Protein AF-A0A835P3V4-F1 (afdb_monomer_lite)

pLDDT: mean 73.09, std 21.17, range [34.34, 95.94]

Sequence (119 aa):
MHDPDLKDIDPTVLKHCHAAAATCILEAGKQKADISAISTCLEDCKLDKERIEQFCTEYQKNKDALEILLGSIGRSPLHITDVSWRLEYQIKFIHACCAISMDELAVPKSKMLNVRSAQ

Organism: NCBI:txid245042

Foldseek 3Di:
DDDPVCPPPDVVVVVVVVVVLVVLLLVCLVVVPDLVRSLVVVVVVVDDPVVSVVSSVVSVVCNVVSNVVVVVVPPDDPPPPDPPPPPPDDPDDPDDDDDDDDDDDDDDDDDDDDDDDDD

InterPro domains:
  IPR037355 COMM domain-containing protein 3 [PTHR31159] (2-92)

Secondary structure (DSSP, 8-state):
---GGGTTS-HHHHHHHHHHHHHHHHHHHHHT--HHHHHHHHHHTT--HHHHHHHHHHHHHHHHHHHHHHHHHTSS--------------------S---------PPPPPPP--PPP-

Radius of gyration: 29.18 Å; chains: 1; bounding box: 45×36×83 Å

Structure (mmCIF, N/CA/C/O backbone):
data_AF-A0A835P3V4-F1
#
_entry.id   AF-A0A835P3V4-F1
#
loop_
_atom_site.group_PDB
_atom_site.id
_atom_site.type_symbol
_atom_site.label_atom_id
_atom_site.label_alt_id
_atom_site.label_comp_id
_atom_site.label_asym_id
_atom_site.label_entity_id
_atom_site.label_seq_id
_atom_site.pdbx_PDB_ins_code
_atom_site.Cartn_x
_atom_site.Cartn_y
_atom_site.Cartn_z
_atom_site.occupancy
_atom_site.B_iso_or_equiv
_atom_site.auth_seq_id
_atom_site.auth_comp_id
_atom_site.auth_asym_id
_atom_site.auth_atom_id
_atom_site.pdbx_PDB_model_num
ATOM 1 N N . MET A 1 1 ? 12.106 -16.556 12.321 1.00 38.81 1 MET A N 1
ATOM 2 C CA . MET A 1 1 ? 10.933 -16.206 13.144 1.00 38.81 1 MET A CA 1
ATOM 3 C C . MET A 1 1 ? 9.777 -17.065 12.672 1.00 38.81 1 MET A C 1
ATOM 5 O O . MET A 1 1 ? 9.364 -16.905 11.535 1.00 38.81 1 MET A O 1
ATOM 9 N N . HIS A 1 2 ? 9.367 -18.051 13.466 1.00 44.78 2 HIS A N 1
ATOM 10 C CA . HIS A 1 2 ? 8.161 -18.843 13.222 1.00 44.78 2 HIS A CA 1
ATOM 11 C C . HIS A 1 2 ? 7.177 -18.408 14.300 1.00 44.78 2 HIS A C 1
ATOM 13 O O . HIS A 1 2 ? 7.379 -18.743 15.466 1.00 44.78 2 HIS A O 1
ATOM 19 N N . ASP A 1 3 ? 6.195 -17.600 13.920 1.00 59.03 3 ASP A N 1
ATOM 20 C CA . ASP A 1 3 ? 5.106 -17.230 14.813 1.00 59.03 3 ASP A CA 1
ATOM 21 C C . ASP A 1 3 ? 4.246 -18.484 15.055 1.00 59.03 3 ASP A C 1
ATOM 23 O O . ASP A 1 3 ? 3.789 -19.101 14.085 1.00 59.03 3 ASP A O 1
ATOM 27 N N . PRO A 1 4 ? 4.098 -18.953 16.307 1.00 58.34 4 PRO A N 1
ATOM 28 C CA . PRO A 1 4 ? 3.437 -20.221 16.605 1.00 58.34 4 PRO A CA 1
ATOM 29 C C . PRO A 1 4 ? 1.932 -20.209 16.294 1.00 58.34 4 PRO A C 1
ATOM 31 O O . PRO A 1 4 ? 1.380 -21.285 16.076 1.00 58.34 4 PRO A O 1
ATOM 34 N N . ASP A 1 5 ? 1.313 -19.029 16.190 1.00 61.19 5 ASP A N 1
ATOM 35 C CA . ASP A 1 5 ? -0.111 -18.838 15.870 1.00 61.19 5 ASP A CA 1
ATOM 36 C C . ASP A 1 5 ? -0.448 -18.981 14.376 1.00 61.19 5 ASP A C 1
ATOM 38 O O . ASP A 1 5 ? -1.614 -19.039 13.993 1.00 61.19 5 ASP A O 1
ATOM 42 N N . LEU A 1 6 ? 0.558 -19.079 13.502 1.00 59.00 6 LEU A N 1
ATOM 43 C CA . LEU A 1 6 ? 0.350 -19.181 12.053 1.00 59.00 6 LEU A CA 1
ATOM 44 C C . LEU A 1 6 ? 0.237 -20.626 11.534 1.00 59.00 6 LEU A C 1
ATOM 46 O O . LEU A 1 6 ? 0.094 -20.830 10.330 1.00 59.00 6 LEU A O 1
ATOM 50 N N . LYS A 1 7 ? 0.343 -21.634 12.412 1.00 61.78 7 LYS A N 1
ATOM 51 C CA . LYS A 1 7 ? 0.477 -23.052 12.022 1.00 61.78 7 LYS A CA 1
ATOM 52 C C . LYS A 1 7 ? -0.780 -23.671 11.405 1.00 61.78 7 LYS A C 1
ATOM 54 O O . LYS A 1 7 ? -0.646 -24.622 10.642 1.00 61.78 7 LYS A O 1
ATOM 59 N N . ASP A 1 8 ? -1.956 -23.125 11.701 1.00 70.62 8 ASP A N 1
ATOM 60 C CA . ASP A 1 8 ? -3.247 -23.635 11.216 1.00 70.62 8 ASP A CA 1
ATOM 61 C C . ASP A 1 8 ? -3.816 -22.841 10.027 1.00 70.62 8 ASP A C 1
ATOM 63 O O . ASP A 1 8 ? -4.889 -23.159 9.513 1.00 70.62 8 ASP A O 1
ATOM 67 N N . ILE A 1 9 ? -3.113 -21.802 9.565 1.00 79.31 9 ILE A N 1
ATOM 68 C CA . ILE A 1 9 ? -3.567 -20.974 8.445 1.00 79.31 9 ILE A CA 1
ATOM 69 C C . ILE A 1 9 ? -3.022 -21.551 7.140 1.00 79.31 9 ILE A C 1
ATOM 71 O O . ILE A 1 9 ? -1.824 -21.804 7.007 1.00 79.31 9 ILE A O 1
ATOM 75 N N . ASP A 1 10 ? -3.901 -21.716 6.150 1.00 84.88 10 ASP A N 1
ATOM 76 C CA . ASP A 1 10 ? -3.499 -22.185 4.829 1.00 84.88 10 ASP A CA 1
ATOM 77 C C . ASP A 1 10 ? -2.398 -21.273 4.230 1.00 84.88 10 ASP A C 1
ATOM 79 O O . ASP A 1 10 ? -2.566 -20.049 4.141 1.00 84.88 10 ASP A O 1
ATOM 83 N N . PRO A 1 11 ? -1.259 -21.838 3.791 1.00 86.25 11 PRO A N 1
ATOM 84 C CA . PRO A 1 11 ? -0.127 -21.053 3.303 1.00 86.25 11 PRO A CA 1
ATOM 85 C C . PRO A 1 11 ? -0.442 -20.274 2.019 1.00 86.25 11 PRO A C 1
ATOM 87 O O . PRO A 1 11 ? 0.232 -19.287 1.719 1.00 86.25 11 PRO A O 1
ATOM 90 N N . THR A 1 12 ? -1.447 -20.690 1.248 1.00 85.56 12 THR A N 1
ATOM 91 C CA . THR A 1 12 ? -1.914 -19.971 0.056 1.00 85.56 12 THR A CA 1
ATOM 92 C C . THR A 1 12 ? -2.681 -18.721 0.467 1.00 85.56 12 THR A C 1
ATOM 94 O O . THR A 1 12 ? -2.421 -17.644 -0.069 1.00 85.56 12 THR A O 1
ATOM 97 N N . VAL A 1 13 ? -3.558 -18.834 1.469 1.00 86.81 13 VAL A N 1
ATOM 98 C CA . VAL A 1 13 ? -4.279 -17.691 2.052 1.00 86.81 13 VAL A CA 1
ATOM 99 C C . VAL A 1 13 ? -3.297 -16.670 2.618 1.00 86.81 13 VAL A C 1
ATOM 101 O O . VAL A 1 13 ? -3.407 -15.487 2.307 1.00 86.81 13 VAL A O 1
ATOM 104 N N . LEU A 1 14 ? -2.275 -17.116 3.352 1.00 88.44 14 LEU A N 1
ATOM 105 C CA . LEU A 1 14 ? -1.244 -16.221 3.881 1.00 88.44 14 LEU A CA 1
ATOM 106 C C . LEU A 1 14 ? -0.521 -15.444 2.768 1.00 88.44 14 LEU A C 1
ATOM 108 O O . LEU A 1 14 ? -0.353 -14.227 2.866 1.00 88.44 14 LEU A O 1
ATOM 112 N N . LYS A 1 15 ? -0.123 -16.130 1.688 1.00 90.38 15 LYS A N 1
ATOM 113 C CA . LYS A 1 15 ? 0.518 -15.494 0.525 1.00 90.38 15 LYS A CA 1
ATOM 114 C C . LYS A 1 15 ? -0.405 -14.486 -0.152 1.00 90.38 15 LYS A C 1
ATOM 116 O O . LYS A 1 15 ? 0.050 -13.401 -0.505 1.00 90.38 15 LYS A O 1
ATOM 121 N N . HIS A 1 16 ? -1.686 -14.818 -0.312 1.00 89.69 16 HIS A N 1
ATOM 122 C CA . HIS A 1 16 ? -2.668 -13.905 -0.891 1.00 89.69 16 HIS A CA 1
ATOM 123 C C . HIS A 1 16 ? -2.900 -12.678 -0.016 1.00 89.69 16 HIS A C 1
ATOM 125 O O . HIS A 1 16 ? -2.902 -11.568 -0.539 1.00 89.69 16 HIS A O 1
ATOM 131 N N . CYS A 1 17 ? -3.027 -12.848 1.301 1.00 87.69 17 CYS A N 1
ATOM 132 C CA . CYS A 1 17 ? -3.151 -11.732 2.233 1.00 87.69 17 CYS A CA 1
ATOM 133 C C . CYS A 1 17 ? -1.915 -10.832 2.195 1.00 87.69 17 CYS A C 1
ATOM 135 O O . CYS A 1 17 ? -2.051 -9.613 2.143 1.00 87.69 17 CYS A O 1
ATOM 137 N N . HIS A 1 18 ? -0.717 -11.420 2.166 1.00 90.75 18 HIS A N 1
ATOM 138 C CA . HIS A 1 18 ? 0.521 -10.657 2.055 1.00 90.75 18 HIS A CA 1
ATOM 139 C C . HIS A 1 18 ? 0.587 -9.867 0.743 1.00 90.75 18 HIS A C 1
ATOM 141 O O . HIS A 1 18 ? 0.870 -8.672 0.763 1.00 90.75 18 HIS A O 1
ATOM 147 N N . ALA A 1 19 ? 0.278 -10.510 -0.387 1.00 93.25 19 ALA A N 1
ATOM 148 C CA . ALA A 1 19 ? 0.242 -9.849 -1.687 1.00 93.25 19 ALA A CA 1
ATOM 149 C C . ALA A 1 19 ? -0.793 -8.716 -1.712 1.00 93.25 19 ALA A C 1
ATOM 151 O O . ALA A 1 19 ? -0.466 -7.607 -2.118 1.00 93.25 19 ALA A O 1
ATOM 152 N N . ALA A 1 20 ? -2.006 -8.962 -1.213 1.00 91.94 20 ALA A N 1
ATOM 153 C CA . ALA A 1 20 ? -3.063 -7.958 -1.136 1.00 91.94 20 ALA A CA 1
ATOM 154 C C . ALA A 1 20 ? -2.655 -6.761 -0.266 1.00 91.94 20 ALA A C 1
ATOM 156 O O . ALA A 1 20 ? -2.832 -5.619 -0.683 1.00 91.94 20 ALA A O 1
ATOM 157 N N . ALA A 1 21 ? -2.052 -7.005 0.902 1.00 92.25 21 ALA A N 1
ATOM 158 C CA . ALA A 1 21 ? -1.554 -5.948 1.777 1.00 92.25 21 ALA A CA 1
ATOM 159 C C . ALA A 1 21 ? -0.433 -5.140 1.106 1.00 92.25 21 ALA A C 1
ATOM 161 O O . ALA A 1 21 ? -0.487 -3.913 1.090 1.00 92.25 21 ALA A O 1
ATOM 162 N N . ALA A 1 22 ? 0.546 -5.809 0.489 1.00 93.38 22 ALA A N 1
ATOM 163 C CA . ALA A 1 22 ? 1.630 -5.146 -0.231 1.00 93.38 22 ALA A CA 1
ATOM 164 C C . ALA A 1 22 ? 1.106 -4.297 -1.402 1.00 93.38 22 ALA A C 1
ATOM 166 O O . ALA A 1 22 ? 1.526 -3.153 -1.573 1.00 93.38 22 ALA A O 1
ATOM 167 N N . THR A 1 23 ? 0.153 -4.821 -2.179 1.00 92.31 23 THR A N 1
ATOM 168 C CA . THR A 1 23 ? -0.506 -4.080 -3.261 1.00 92.31 23 THR A CA 1
ATOM 169 C C . THR A 1 23 ? -1.300 -2.893 -2.726 1.00 92.31 23 THR A C 1
ATOM 171 O O . THR A 1 23 ? -1.206 -1.811 -3.295 1.00 92.31 23 THR A O 1
ATOM 174 N N . CYS A 1 24 ? -2.032 -3.053 -1.622 1.00 92.25 24 CYS A N 1
ATOM 175 C CA . CYS A 1 24 ? -2.768 -1.964 -0.981 1.00 92.25 24 CYS A CA 1
ATOM 176 C C . CYS A 1 24 ? -1.828 -0.819 -0.571 1.00 92.25 24 CYS A C 1
ATOM 178 O O . CYS A 1 24 ? -2.073 0.331 -0.929 1.00 92.25 24 CYS A O 1
ATOM 180 N N . ILE A 1 25 ? -0.708 -1.138 0.089 1.00 93.25 25 ILE A N 1
ATOM 181 C CA . ILE A 1 25 ? 0.318 -0.160 0.487 1.00 93.25 25 ILE A CA 1
ATOM 182 C C . ILE A 1 25 ? 0.900 0.552 -0.740 1.00 93.25 25 ILE A C 1
ATOM 184 O O . ILE A 1 25 ? 1.037 1.776 -0.748 1.00 93.25 25 ILE A O 1
ATOM 188 N N . LEU A 1 26 ? 1.230 -0.209 -1.787 1.00 92.06 26 LEU A N 1
ATOM 189 C CA . LEU A 1 26 ? 1.802 0.325 -3.020 1.00 92.06 26 LEU A CA 1
ATOM 190 C C . LEU A 1 26 ? 0.840 1.289 -3.726 1.00 92.06 26 LEU A C 1
ATOM 192 O O . LEU A 1 26 ? 1.240 2.380 -4.132 1.00 92.06 26 LEU A O 1
ATOM 196 N N . GLU A 1 27 ? -0.425 0.898 -3.868 1.00 91.88 27 GLU A N 1
ATOM 197 C CA . GLU A 1 27 ? -1.457 1.713 -4.506 1.00 91.88 27 GLU A CA 1
ATOM 198 C C . GLU A 1 27 ? -1.774 2.968 -3.691 1.00 91.88 27 GLU A C 1
ATOM 200 O O . GLU A 1 27 ? -1.871 4.055 -4.265 1.00 91.88 27 GLU A O 1
ATOM 205 N N . ALA A 1 28 ? -1.846 2.848 -2.362 1.00 92.81 28 ALA A N 1
ATOM 206 C CA . ALA A 1 28 ? -2.019 3.982 -1.461 1.00 92.81 28 ALA A CA 1
ATOM 207 C C . ALA A 1 28 ? -0.873 4.996 -1.607 1.00 92.81 28 ALA A C 1
ATOM 209 O O . ALA A 1 28 ? -1.125 6.193 -1.768 1.00 92.81 28 ALA A O 1
ATOM 210 N N . GLY A 1 29 ? 0.377 4.520 -1.642 1.00 90.62 29 GLY A N 1
ATOM 211 C CA . GLY A 1 29 ? 1.552 5.367 -1.854 1.00 90.62 29 GLY A CA 1
ATOM 212 C C . GLY A 1 29 ? 1.552 6.030 -3.233 1.00 90.62 29 GLY A C 1
ATOM 213 O O . GLY A 1 29 ? 1.790 7.232 -3.350 1.00 90.62 29 GLY A O 1
ATOM 214 N N . LYS A 1 30 ? 1.208 5.277 -4.286 1.00 89.56 30 LYS A N 1
ATOM 215 C CA . LYS A 1 30 ? 1.123 5.782 -5.666 1.00 89.56 30 LYS A CA 1
ATOM 216 C C . LYS A 1 30 ? 0.078 6.890 -5.821 1.00 89.56 30 LYS A C 1
ATOM 218 O O . LYS A 1 30 ? 0.336 7.876 -6.507 1.00 89.56 30 LYS A O 1
ATOM 223 N N . GLN A 1 31 ? -1.090 6.733 -5.200 1.00 89.31 31 GLN A N 1
ATOM 224 C CA . GLN A 1 31 ? -2.187 7.706 -5.267 1.00 89.31 31 GLN A CA 1
ATOM 225 C C . GLN A 1 31 ? -2.055 8.836 -4.238 1.00 89.31 31 GLN A C 1
ATOM 227 O O . GLN A 1 31 ? -2.882 9.744 -4.229 1.00 89.31 31 GLN A O 1
ATOM 232 N N . LYS A 1 32 ? -1.021 8.799 -3.382 1.00 89.38 32 LYS A N 1
ATOM 233 C CA . LYS A 1 32 ? -0.871 9.693 -2.223 1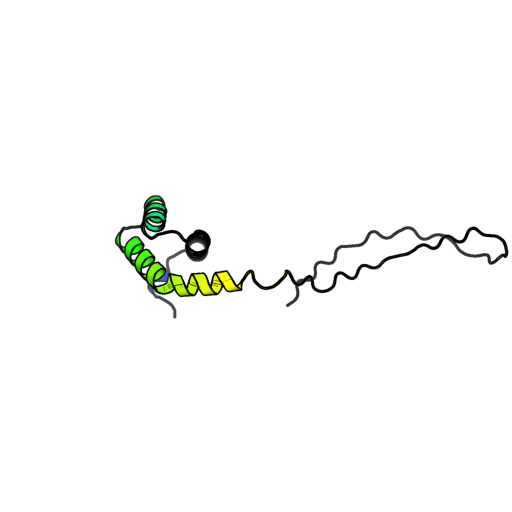.00 89.38 32 LYS A CA 1
ATOM 234 C C . LYS A 1 32 ? -2.124 9.710 -1.346 1.00 89.38 32 LYS A C 1
ATOM 236 O O . LYS A 1 32 ? -2.514 10.763 -0.842 1.00 89.38 32 LYS A O 1
ATOM 241 N N . ALA A 1 33 ? -2.739 8.540 -1.180 1.00 91.06 33 ALA A N 1
ATOM 242 C CA . ALA A 1 33 ? -3.971 8.382 -0.430 1.00 91.06 33 ALA A CA 1
ATOM 243 C C . ALA A 1 33 ? -3.795 8.897 1.005 1.00 91.06 33 ALA A C 1
ATOM 245 O O . ALA A 1 33 ? -2.765 8.680 1.658 1.00 91.06 33 ALA A O 1
ATOM 246 N N . ASP A 1 34 ? -4.801 9.620 1.477 1.00 93.44 34 ASP A N 1
ATOM 247 C CA . ASP A 1 34 ? -4.914 10.038 2.862 1.00 93.44 34 ASP A CA 1
ATOM 248 C C . ASP A 1 34 ? -5.447 8.894 3.738 1.00 93.44 34 ASP A C 1
ATOM 250 O O . ASP A 1 34 ? -5.960 7.879 3.260 1.00 93.44 34 ASP A O 1
ATOM 254 N N . ILE A 1 35 ? -5.315 9.063 5.053 1.00 93.50 35 ILE A N 1
ATOM 255 C CA . ILE A 1 35 ? -5.712 8.044 6.028 1.00 93.50 35 ILE A CA 1
ATOM 256 C C . ILE A 1 35 ? -7.211 7.744 5.964 1.00 93.50 35 ILE A C 1
ATOM 258 O O . ILE A 1 35 ? -7.588 6.596 6.179 1.00 93.50 35 ILE A O 1
ATOM 262 N N . SER A 1 36 ? -8.059 8.720 5.621 1.00 93.81 36 SER A N 1
ATOM 263 C CA . SER A 1 36 ? -9.501 8.482 5.526 1.00 93.81 36 SER A CA 1
ATOM 264 C C . SER A 1 36 ? -9.840 7.586 4.335 1.00 93.81 36 SER A C 1
ATOM 266 O O . SER A 1 36 ? -10.559 6.605 4.506 1.00 93.81 36 SER A O 1
ATOM 268 N N . ALA A 1 37 ? -9.226 7.828 3.172 1.00 93.81 37 ALA A N 1
ATOM 269 C CA . ALA A 1 37 ? -9.394 6.988 1.989 1.00 93.81 37 ALA A CA 1
ATOM 270 C C . ALA A 1 37 ? -8.912 5.544 2.219 1.00 93.81 37 ALA A C 1
ATOM 272 O O . ALA A 1 37 ? -9.579 4.589 1.815 1.00 93.81 37 ALA A O 1
ATOM 273 N N . ILE A 1 38 ? -7.773 5.373 2.902 1.00 94.12 38 ILE A N 1
ATOM 274 C CA . ILE A 1 38 ? -7.251 4.046 3.265 1.00 94.12 38 ILE A CA 1
ATOM 275 C C . ILE A 1 38 ? -8.186 3.360 4.265 1.00 94.12 38 ILE A C 1
ATOM 277 O O . ILE A 1 38 ? -8.528 2.197 4.072 1.00 94.12 38 ILE A O 1
ATOM 281 N N . SER A 1 39 ? -8.636 4.079 5.297 1.00 94.25 39 SER A N 1
ATOM 282 C CA . SER A 1 39 ? -9.557 3.551 6.306 1.00 94.25 39 SER A CA 1
ATOM 283 C C . SER A 1 39 ? -10.848 3.050 5.665 1.00 94.25 39 SER A C 1
ATOM 285 O 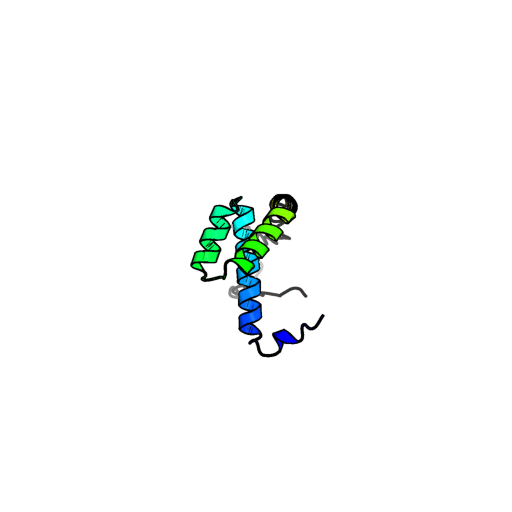O . SER A 1 39 ? -11.218 1.905 5.889 1.00 94.25 39 SER A O 1
ATOM 287 N N . THR A 1 40 ? -11.484 3.845 4.798 1.00 94.56 40 THR A N 1
ATOM 288 C CA . THR A 1 40 ? -12.707 3.440 4.085 1.00 94.56 40 THR A CA 1
ATOM 289 C C . THR A 1 40 ? -12.487 2.188 3.231 1.00 94.56 40 THR A C 1
ATOM 291 O O . THR A 1 40 ? -13.281 1.256 3.292 1.00 94.56 40 THR A O 1
ATOM 29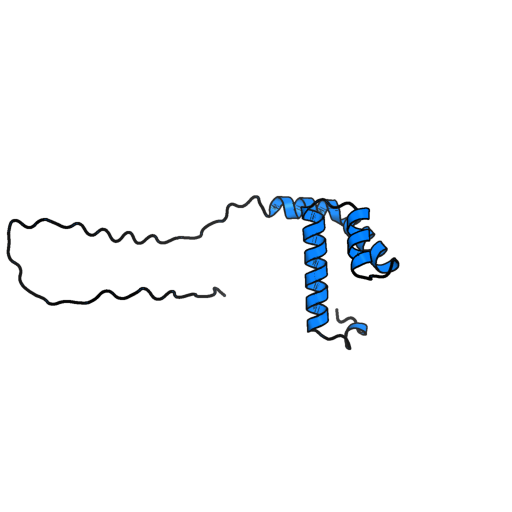4 N N . CYS A 1 41 ? -11.371 2.108 2.500 1.00 92.25 41 CYS A N 1
ATOM 295 C CA . CYS A 1 41 ? -11.036 0.930 1.695 1.00 92.25 41 CYS A CA 1
ATOM 296 C C . CYS A 1 41 ? -10.880 -0.344 2.550 1.00 92.25 41 CYS A C 1
ATOM 298 O O . CYS A 1 41 ? -11.323 -1.428 2.166 1.00 92.25 41 CYS A O 1
ATOM 300 N N . LEU A 1 42 ? -10.267 -0.229 3.731 1.00 93.38 42 LEU A N 1
ATOM 301 C CA . LEU A 1 42 ? -10.086 -1.360 4.642 1.00 93.38 42 LEU A CA 1
ATOM 302 C C . LEU A 1 42 ? -11.385 -1.732 5.383 1.00 93.38 42 LEU A C 1
ATOM 304 O O . LEU A 1 42 ? -11.617 -2.916 5.642 1.00 93.38 42 LEU A O 1
ATOM 308 N N . GLU A 1 43 ? -12.252 -0.758 5.670 1.00 94.25 43 GLU A N 1
ATOM 309 C CA . GLU A 1 43 ? -13.607 -0.987 6.191 1.00 94.25 43 GLU A CA 1
ATOM 310 C C . GLU A 1 43 ? -14.462 -1.775 5.188 1.00 94.25 43 GLU A C 1
ATOM 312 O O . GLU A 1 43 ? -15.110 -2.753 5.570 1.00 94.25 43 GLU A O 1
ATOM 317 N N . ASP A 1 44 ? -14.389 -1.434 3.896 1.00 93.19 44 ASP A N 1
ATOM 318 C CA . ASP A 1 44 ? -15.051 -2.179 2.815 1.00 93.19 44 ASP A CA 1
ATOM 319 C C . ASP A 1 44 ? -14.545 -3.632 2.724 1.00 93.19 44 ASP A C 1
ATOM 321 O O . ASP A 1 44 ? -15.293 -4.553 2.379 1.00 93.19 44 ASP A O 1
ATOM 325 N N . CYS A 1 45 ? -13.287 -3.865 3.113 1.00 88.31 45 CYS A N 1
ATOM 326 C CA . CYS A 1 45 ? -12.687 -5.197 3.224 1.00 88.31 45 CYS A CA 1
ATOM 327 C C . CYS A 1 45 ? -13.104 -5.964 4.497 1.00 88.31 45 CYS A C 1
ATOM 329 O O . CYS A 1 45 ? -12.639 -7.086 4.708 1.00 88.31 45 CYS A O 1
ATOM 331 N N . LYS A 1 46 ? -13.992 -5.400 5.329 1.00 91.88 46 LYS A N 1
ATOM 332 C CA . LYS A 1 46 ? -14.486 -5.971 6.597 1.00 91.88 46 LYS A CA 1
ATOM 333 C C . LYS A 1 46 ? -13.392 -6.237 7.636 1.00 91.88 46 LYS A C 1
ATOM 335 O O . LYS A 1 46 ? -13.509 -7.170 8.433 1.00 91.88 46 LYS A O 1
ATOM 340 N N . LEU A 1 47 ? -12.332 -5.433 7.625 1.00 90.25 47 LEU A N 1
ATOM 341 C CA . LEU A 1 47 ? -11.334 -5.440 8.692 1.00 90.25 47 LEU A CA 1
ATOM 342 C C . LEU A 1 47 ? -11.912 -4.782 9.949 1.00 90.25 47 LEU A C 1
ATOM 344 O O . LEU A 1 47 ? -12.745 -3.878 9.876 1.00 90.25 47 LEU A O 1
ATOM 348 N N . ASP A 1 48 ? -11.486 -5.251 11.116 1.00 93.94 48 ASP A N 1
ATOM 349 C CA . ASP A 1 48 ? -11.848 -4.615 12.375 1.00 93.94 48 ASP A CA 1
ATOM 350 C C . ASP A 1 48 ? -11.120 -3.275 12.551 1.00 93.94 48 ASP A C 1
ATOM 352 O O . ASP A 1 48 ? -10.049 -3.028 11.991 1.00 93.94 48 ASP A O 1
ATOM 356 N N . LYS A 1 49 ? -11.723 -2.396 13.355 1.00 92.12 49 LYS A N 1
ATOM 357 C CA . LYS A 1 49 ? -11.212 -1.039 13.574 1.00 92.12 49 LYS A CA 1
ATOM 358 C C . LYS A 1 49 ? -9.812 -1.020 14.183 1.00 92.12 49 LYS A C 1
ATOM 360 O O . LYS A 1 49 ? -9.038 -0.135 13.842 1.00 92.12 49 LYS A O 1
ATOM 365 N N . GLU A 1 50 ? -9.485 -1.986 15.040 1.00 95.31 50 GLU A N 1
ATOM 366 C CA . GLU A 1 50 ? -8.170 -2.073 15.680 1.00 95.31 50 GLU A CA 1
ATOM 367 C C . GLU A 1 50 ? -7.075 -2.329 14.635 1.00 95.31 50 GLU A C 1
ATOM 369 O O . GLU A 1 50 ? -6.074 -1.614 14.587 1.00 95.31 50 GLU A O 1
ATOM 374 N N . ARG A 1 51 ? -7.284 -3.290 13.730 1.00 93.06 51 ARG A N 1
ATOM 375 C CA . ARG A 1 51 ? -6.348 -3.589 12.638 1.00 93.06 51 ARG A CA 1
ATOM 376 C C . ARG A 1 51 ? -6.242 -2.452 11.635 1.00 93.06 51 ARG A C 1
ATOM 378 O O . ARG A 1 51 ? -5.150 -2.203 11.125 1.00 93.06 51 ARG A O 1
ATOM 385 N N . ILE A 1 52 ? -7.350 -1.772 11.346 1.00 94.62 52 ILE A N 1
ATOM 386 C CA . ILE A 1 52 ? -7.349 -0.596 10.469 1.00 94.62 52 ILE A CA 1
ATOM 387 C C . ILE A 1 52 ? -6.507 0.517 11.094 1.00 94.62 52 ILE A C 1
ATOM 389 O O . ILE A 1 52 ? -5.631 1.063 10.431 1.00 94.62 52 ILE A O 1
ATOM 393 N N . GLU A 1 53 ? -6.702 0.806 12.380 1.00 95.62 53 GLU A N 1
ATOM 394 C CA . GLU A 1 53 ? -5.938 1.826 13.099 1.00 95.62 53 GLU A CA 1
ATOM 395 C C . GLU A 1 53 ? -4.441 1.491 13.157 1.00 95.62 53 GLU A C 1
ATOM 397 O O . GLU A 1 53 ? -3.602 2.354 12.879 1.00 95.62 53 GLU A O 1
ATOM 402 N N . GLN A 1 54 ? -4.090 0.230 13.432 1.00 95.25 54 GLN A N 1
ATOM 403 C CA . GLN A 1 54 ? -2.705 -0.245 13.377 1.00 95.25 54 GLN A CA 1
ATOM 404 C C . GLN A 1 54 ? -2.099 -0.058 11.980 1.00 95.25 54 GLN A C 1
ATOM 406 O O . GLN A 1 54 ? -0.998 0.481 11.848 1.00 95.25 54 GLN A O 1
ATOM 411 N N . PHE A 1 55 ? -2.827 -0.451 10.930 1.00 94.75 55 PHE A N 1
ATOM 412 C CA . PHE A 1 55 ? -2.371 -0.303 9.550 1.00 94.75 55 PHE A CA 1
ATOM 413 C C . PHE A 1 55 ? -2.161 1.168 9.180 1.00 94.75 55 PHE A C 1
ATOM 415 O O . PHE A 1 55 ? -1.110 1.532 8.655 1.00 94.75 55 PHE A O 1
ATOM 422 N N . CYS A 1 56 ? -3.136 2.028 9.479 1.00 94.56 56 CYS A N 1
ATOM 423 C CA . CYS A 1 56 ? -3.072 3.458 9.198 1.00 94.56 56 CYS A CA 1
ATOM 424 C C . CYS A 1 56 ? -1.922 4.135 9.951 1.00 94.56 56 CYS A C 1
ATOM 426 O O . CYS A 1 56 ? -1.220 4.965 9.373 1.00 94.56 56 CYS A O 1
ATOM 428 N N . THR A 1 57 ? -1.691 3.753 11.208 1.00 95.75 57 THR A N 1
ATOM 429 C CA . THR A 1 57 ? -0.595 4.285 12.027 1.00 95.75 57 THR A CA 1
ATOM 430 C C . THR A 1 57 ? 0.763 3.921 11.433 1.00 95.75 57 THR A C 1
ATOM 432 O O . THR A 1 57 ? 1.612 4.797 11.243 1.00 95.75 57 THR A O 1
ATOM 435 N N . GLU A 1 58 ? 0.973 2.650 11.081 1.00 95.25 58 GLU A N 1
ATOM 436 C CA . GLU A 1 58 ? 2.248 2.213 10.509 1.00 95.25 58 GLU A CA 1
ATOM 437 C C . GLU A 1 58 ? 2.445 2.776 9.094 1.00 95.25 58 GLU A C 1
ATOM 439 O O . GLU A 1 58 ? 3.539 3.229 8.757 1.00 95.25 58 GLU A O 1
ATOM 444 N N . TYR A 1 59 ? 1.389 2.843 8.279 1.00 94.25 59 TYR A N 1
ATOM 445 C CA . TYR A 1 59 ? 1.449 3.482 6.965 1.00 94.25 59 TYR A CA 1
ATOM 446 C C . TYR A 1 59 ? 1.844 4.958 7.081 1.00 94.25 59 TYR A C 1
ATOM 448 O O . TYR A 1 59 ? 2.774 5.393 6.406 1.00 94.25 59 TYR A O 1
ATOM 456 N N . GLN A 1 60 ? 1.200 5.722 7.972 1.00 94.19 60 GLN A N 1
ATOM 457 C CA . GLN A 1 60 ? 1.484 7.147 8.151 1.00 94.19 60 GLN A CA 1
ATOM 458 C C . GLN A 1 60 ? 2.929 7.392 8.590 1.00 94.19 60 GLN A C 1
ATOM 460 O O . GLN A 1 60 ? 3.585 8.298 8.083 1.00 94.19 60 GLN A O 1
ATOM 465 N N . LYS A 1 61 ? 3.436 6.564 9.506 1.00 95.94 61 LYS A N 1
ATOM 466 C CA . LYS A 1 61 ? 4.817 6.624 9.991 1.00 95.94 61 LYS A CA 1
ATOM 467 C C . LYS A 1 61 ? 5.845 6.345 8.889 1.00 95.94 61 LYS A C 1
ATOM 469 O O . LYS A 1 61 ? 6.922 6.933 8.905 1.00 95.94 61 LYS A O 1
ATOM 474 N N . ASN A 1 62 ? 5.523 5.465 7.940 1.00 94.25 62 ASN A N 1
ATOM 475 C CA . ASN A 1 62 ? 6.420 5.075 6.847 1.00 94.25 62 ASN A CA 1
ATOM 476 C C . ASN A 1 62 ? 6.135 5.808 5.523 1.00 94.25 62 ASN A C 1
ATOM 478 O O . ASN A 1 62 ? 6.821 5.559 4.530 1.00 94.25 62 ASN A O 1
ATOM 482 N N . LYS A 1 63 ? 5.151 6.715 5.491 1.00 92.69 63 LYS A N 1
ATOM 483 C CA . LYS A 1 63 ? 4.670 7.371 4.269 1.00 92.69 63 LYS A CA 1
ATOM 484 C C . LYS A 1 63 ? 5.789 8.067 3.496 1.00 92.69 63 LYS A C 1
ATOM 486 O O . LYS A 1 63 ? 5.957 7.807 2.308 1.00 92.69 63 LYS A O 1
ATOM 491 N N . ASP A 1 64 ? 6.591 8.884 4.172 1.00 92.19 64 ASP A N 1
ATOM 492 C CA . ASP A 1 64 ? 7.676 9.631 3.526 1.00 92.19 64 ASP A CA 1
ATOM 493 C C . ASP A 1 64 ? 8.727 8.691 2.915 1.00 92.19 64 ASP A C 1
ATOM 495 O O . ASP A 1 64 ? 9.199 8.901 1.797 1.00 92.19 64 ASP A O 1
ATOM 499 N N . ALA A 1 65 ? 9.057 7.602 3.617 1.00 92.06 65 ALA A N 1
ATOM 500 C CA . ALA A 1 65 ? 9.994 6.596 3.128 1.00 92.06 65 ALA A CA 1
ATOM 501 C C . ALA A 1 65 ? 9.453 5.869 1.885 1.00 92.06 65 ALA A C 1
ATOM 503 O O . ALA A 1 65 ? 10.199 5.646 0.928 1.00 92.06 65 ALA A O 1
ATOM 504 N N . LEU A 1 66 ? 8.155 5.541 1.874 1.00 90.94 66 LEU A N 1
ATOM 505 C CA . LEU A 1 66 ? 7.486 4.947 0.716 1.00 90.94 66 LEU A CA 1
ATOM 506 C C . LEU A 1 66 ? 7.499 5.898 -0.484 1.00 90.94 66 LEU A C 1
ATOM 508 O O . LEU A 1 66 ? 7.846 5.476 -1.584 1.00 90.94 66 LEU A O 1
ATOM 512 N N . GLU A 1 67 ? 7.188 7.179 -0.291 1.00 90.19 67 GLU A N 1
ATOM 513 C CA . GLU A 1 67 ? 7.205 8.169 -1.374 1.00 90.19 67 GLU A CA 1
ATOM 514 C C . GLU A 1 67 ? 8.609 8.347 -1.975 1.00 90.19 67 GLU A C 1
ATOM 516 O O . GLU A 1 67 ? 8.756 8.386 -3.200 1.00 90.19 67 GLU A O 1
ATOM 521 N N . ILE A 1 68 ? 9.652 8.387 -1.138 1.00 89.88 68 ILE A N 1
ATOM 522 C CA . ILE A 1 68 ? 11.051 8.449 -1.590 1.00 89.88 68 ILE A CA 1
ATOM 523 C C . ILE A 1 68 ? 11.405 7.210 -2.418 1.00 89.88 68 ILE A C 1
ATOM 525 O O . ILE A 1 68 ? 11.963 7.334 -3.514 1.00 89.88 68 ILE A O 1
ATOM 529 N N . LEU A 1 69 ? 11.067 6.019 -1.913 1.00 89.69 69 LEU A N 1
ATOM 530 C CA . LEU A 1 69 ? 11.356 4.755 -2.583 1.00 89.69 69 LEU A CA 1
ATOM 531 C C . LEU A 1 69 ? 10.640 4.678 -3.937 1.00 89.69 69 LEU A C 1
ATOM 533 O O . LEU A 1 69 ? 11.287 4.452 -4.960 1.00 89.69 69 LEU A O 1
ATOM 537 N N . LEU A 1 70 ? 9.332 4.940 -3.975 1.00 87.38 70 LEU A N 1
ATOM 538 C CA . LEU A 1 70 ? 8.533 4.922 -5.205 1.00 87.38 70 LEU A CA 1
ATOM 539 C C . LEU A 1 70 ? 9.005 5.976 -6.209 1.00 87.38 70 LEU A C 1
ATOM 541 O O . LEU A 1 70 ? 9.104 5.698 -7.405 1.00 87.38 70 LEU A O 1
ATOM 545 N N . GLY A 1 71 ? 9.389 7.157 -5.725 1.00 85.75 71 GLY A N 1
ATOM 546 C CA . GLY A 1 71 ? 9.977 8.209 -6.544 1.00 85.75 71 GLY A CA 1
ATOM 547 C C . GLY A 1 71 ? 11.329 7.835 -7.162 1.00 85.75 71 GLY A C 1
ATOM 548 O O . GLY A 1 71 ? 11.762 8.513 -8.095 1.00 85.75 71 GLY A O 1
ATOM 549 N N . SER A 1 72 ? 12.011 6.794 -6.673 1.00 84.44 72 SER A N 1
ATOM 550 C CA . SER A 1 72 ? 13.276 6.297 -7.234 1.00 84.44 72 SER A CA 1
ATOM 551 C C . SER A 1 72 ? 13.088 5.225 -8.318 1.00 84.44 72 SER A C 1
ATOM 553 O O . SER A 1 72 ? 13.872 5.186 -9.266 1.00 84.44 72 SER A O 1
ATOM 555 N N . ILE A 1 73 ? 12.012 4.428 -8.247 1.00 81.12 73 ILE A N 1
ATOM 556 C CA . ILE A 1 73 ? 11.745 3.288 -9.149 1.00 81.12 73 ILE A CA 1
ATOM 557 C C . ILE A 1 73 ? 11.525 3.734 -10.608 1.00 81.12 73 ILE A C 1
ATOM 559 O O . ILE A 1 73 ? 11.853 3.003 -11.537 1.00 81.12 73 ILE A O 1
ATOM 563 N N . GLY A 1 74 ? 11.023 4.952 -10.832 1.00 65.69 74 GLY A N 1
ATOM 564 C CA . GLY A 1 74 ? 10.755 5.491 -12.174 1.00 65.69 74 GLY A CA 1
ATOM 565 C C . GLY A 1 74 ? 11.904 6.263 -12.836 1.00 65.69 74 GLY A C 1
ATOM 566 O O . GLY A 1 74 ? 11.714 6.782 -13.933 1.00 65.69 74 GLY A O 1
ATOM 567 N N . ARG A 1 75 ? 13.072 6.408 -12.190 1.00 65.25 75 ARG A N 1
ATOM 568 C CA . ARG A 1 75 ? 14.163 7.266 -12.711 1.00 65.25 75 ARG A CA 1
ATOM 569 C C . ARG A 1 75 ? 15.159 6.543 -13.612 1.00 65.25 75 ARG A C 1
ATOM 571 O O . ARG A 1 75 ? 15.964 7.195 -14.270 1.00 65.25 75 ARG A O 1
ATOM 578 N N . SER A 1 76 ? 15.115 5.218 -13.651 1.00 60.25 76 SER A N 1
ATOM 579 C CA . SER A 1 76 ? 15.872 4.417 -14.608 1.00 60.25 76 SER A CA 1
ATOM 580 C C . SER A 1 76 ? 15.061 4.253 -15.895 1.00 60.25 76 SER A C 1
ATOM 582 O O . SER A 1 76 ? 13.949 3.722 -15.831 1.00 60.25 76 SER A O 1
ATOM 584 N N . PRO A 1 77 ? 15.591 4.650 -17.068 1.00 61.16 77 PRO A N 1
ATOM 585 C CA . PRO A 1 77 ? 15.034 4.209 -18.340 1.00 61.16 77 PRO A CA 1
ATOM 586 C C . PRO A 1 77 ? 14.920 2.681 -18.339 1.00 61.16 77 PRO A C 1
ATOM 588 O O . PRO A 1 77 ? 15.792 2.012 -17.780 1.00 61.16 77 PRO A O 1
ATOM 591 N N . LEU A 1 78 ? 13.882 2.128 -18.980 1.00 59.81 78 LEU A N 1
ATOM 592 C CA . LEU A 1 78 ? 13.850 0.713 -19.361 1.00 59.81 78 LEU A CA 1
ATOM 593 C C . LEU A 1 78 ? 15.131 0.430 -20.151 1.00 59.81 78 LEU A C 1
ATOM 595 O O . LEU A 1 78 ? 15.229 0.760 -21.332 1.00 59.81 78 LEU A O 1
ATOM 599 N N . HIS A 1 79 ? 16.146 -0.102 -19.478 1.00 58.53 79 HIS A N 1
ATOM 600 C CA . HIS A 1 79 ? 17.414 -0.431 -20.097 1.00 58.53 79 HIS A CA 1
ATOM 601 C C . HIS A 1 79 ? 17.173 -1.692 -20.920 1.00 58.53 79 HIS A C 1
ATOM 603 O O . HIS A 1 79 ? 17.297 -2.807 -20.417 1.00 58.53 79 HIS A O 1
ATOM 609 N N . ILE A 1 80 ? 16.736 -1.511 -22.170 1.00 62.88 80 ILE A N 1
ATOM 610 C CA . ILE A 1 80 ? 16.629 -2.597 -23.138 1.00 62.88 80 ILE A CA 1
ATOM 611 C C . ILE A 1 80 ? 18.054 -3.111 -23.352 1.00 62.88 80 ILE A C 1
ATOM 613 O O . ILE A 1 80 ? 18.840 -2.524 -24.093 1.00 62.88 80 ILE A O 1
ATOM 617 N N . THR A 1 81 ? 18.410 -4.181 -22.648 1.00 58.31 81 THR A N 1
ATOM 618 C CA . THR A 1 81 ? 19.671 -4.886 -22.848 1.00 58.31 81 THR A CA 1
ATOM 619 C C . THR A 1 81 ? 19.607 -5.608 -24.187 1.00 58.31 81 THR A C 1
ATOM 621 O O . THR A 1 81 ? 18.883 -6.588 -24.329 1.00 58.31 81 THR A O 1
ATOM 624 N N . ASP A 1 82 ? 20.359 -5.070 -25.143 1.00 53.69 82 ASP A N 1
ATOM 625 C CA . ASP A 1 82 ? 20.806 -5.700 -26.384 1.00 53.69 82 ASP A CA 1
ATOM 626 C C . ASP A 1 82 ? 19.709 -6.354 -27.243 1.00 53.69 82 ASP A C 1
ATOM 628 O O . ASP A 1 82 ? 19.543 -7.572 -27.293 1.00 53.69 82 ASP A O 1
ATOM 632 N N . VAL A 1 83 ? 18.973 -5.532 -27.999 1.00 56.38 83 VAL A N 1
ATOM 633 C CA . VAL A 1 83 ? 18.284 -6.060 -29.183 1.00 56.38 83 VAL A CA 1
ATOM 634 C C . VAL A 1 83 ? 19.330 -6.222 -30.276 1.00 56.38 83 VAL A C 1
ATOM 636 O O . VAL A 1 83 ? 19.713 -5.255 -30.935 1.00 56.38 83 VAL A O 1
ATOM 639 N N . SER A 1 84 ? 19.777 -7.457 -30.497 1.00 57.19 84 SER A N 1
ATOM 640 C CA . SER A 1 84 ? 20.611 -7.799 -31.645 1.00 57.19 84 SER A CA 1
ATOM 641 C C . SER A 1 84 ? 19.754 -7.741 -32.918 1.00 57.19 84 SER A C 1
ATOM 643 O O . SER A 1 84 ? 19.239 -8.750 -33.409 1.00 57.19 84 SER A O 1
ATOM 645 N N . TRP A 1 85 ? 19.545 -6.542 -33.464 1.00 60.97 85 TRP A N 1
ATOM 646 C CA . TRP A 1 85 ? 18.921 -6.373 -34.774 1.00 60.97 85 TRP A CA 1
ATOM 647 C C . TRP A 1 85 ? 19.864 -6.953 -35.834 1.00 60.97 85 TRP A C 1
ATOM 649 O O . TRP A 1 85 ? 20.775 -6.287 -36.318 1.00 60.97 85 TRP A O 1
ATOM 659 N N . ARG A 1 86 ? 19.678 -8.224 -36.201 1.00 57.50 86 ARG A N 1
ATOM 660 C CA . ARG A 1 86 ? 20.390 -8.824 -37.334 1.00 57.50 86 ARG A CA 1
ATOM 661 C C . ARG A 1 86 ? 19.741 -8.302 -38.617 1.00 57.50 86 ARG A C 1
ATOM 663 O O . ARG A 1 86 ? 18.767 -8.878 -39.099 1.00 57.50 86 ARG A O 1
ATOM 670 N N . LEU A 1 87 ? 20.233 -7.169 -39.118 1.00 56.91 87 LEU A N 1
ATOM 671 C CA . LEU A 1 87 ? 19.805 -6.605 -40.395 1.00 56.91 87 LEU A CA 1
ATOM 672 C C . LEU A 1 87 ? 20.370 -7.482 -41.522 1.00 56.91 87 LEU A C 1
ATOM 674 O O . LEU A 1 87 ? 21.536 -7.373 -41.888 1.00 56.91 87 LEU A O 1
ATOM 678 N N . GLU A 1 88 ? 19.559 -8.401 -42.037 1.00 58.59 88 GLU A N 1
ATOM 679 C CA . GLU A 1 88 ? 19.941 -9.246 -43.169 1.00 58.59 88 GLU A CA 1
ATOM 680 C C . GLU A 1 88 ? 19.662 -8.477 -44.465 1.00 58.59 88 GLU A C 1
ATOM 682 O O . GLU A 1 88 ? 18.558 -8.500 -45.007 1.00 58.59 88 GLU A O 1
ATOM 687 N N . TYR A 1 89 ? 20.653 -7.708 -44.920 1.00 52.62 89 TYR A N 1
ATOM 688 C CA . TYR A 1 89 ? 20.558 -6.953 -46.166 1.00 52.62 89 TYR A CA 1
ATOM 689 C C . TYR A 1 89 ? 20.794 -7.899 -47.353 1.00 52.62 89 TYR A C 1
ATOM 691 O O . TYR A 1 89 ? 21.874 -8.465 -47.503 1.00 52.62 89 TYR A O 1
ATOM 699 N N . GLN A 1 90 ? 19.792 -8.071 -48.215 1.00 50.75 90 GLN A N 1
ATOM 700 C CA . GLN A 1 90 ? 19.946 -8.738 -49.510 1.00 50.75 90 GLN A CA 1
ATOM 701 C C . GLN A 1 90 ? 20.282 -7.674 -50.562 1.00 50.75 90 GLN A C 1
ATOM 703 O O . GLN A 1 90 ? 19.387 -7.019 -51.096 1.00 50.75 90 GLN A O 1
ATOM 708 N N . ILE A 1 91 ? 21.571 -7.480 -50.860 1.00 65.94 91 ILE A N 1
ATOM 709 C CA . ILE A 1 91 ? 21.985 -6.685 -52.025 1.00 65.94 91 ILE A CA 1
ATOM 710 C C . ILE A 1 91 ? 21.744 -7.548 -53.266 1.00 65.94 91 ILE A C 1
ATOM 712 O O . ILE A 1 91 ? 22.531 -8.437 -53.584 1.00 65.94 91 ILE A O 1
ATOM 716 N N . LYS A 1 92 ? 20.630 -7.311 -53.965 1.00 51.94 92 LYS A N 1
ATOM 717 C CA . LYS A 1 92 ? 20.370 -7.938 -55.265 1.00 51.94 92 LYS A CA 1
ATOM 718 C C . LYS A 1 92 ? 21.221 -7.242 -56.322 1.00 51.94 92 LYS A C 1
ATOM 720 O O . LYS A 1 92 ? 20.878 -6.153 -56.773 1.00 51.94 92 LYS A O 1
ATOM 725 N N . PHE A 1 93 ? 22.320 -7.872 -56.725 1.00 52.72 93 PHE A N 1
ATOM 726 C CA . PHE A 1 93 ? 23.012 -7.488 -57.950 1.00 52.72 93 PHE A CA 1
ATOM 727 C C . PHE A 1 93 ? 22.171 -7.925 -59.153 1.00 52.72 93 PHE A C 1
ATOM 729 O O . PHE A 1 93 ? 21.870 -9.107 -59.318 1.00 52.72 93 PHE A O 1
ATOM 736 N N . ILE A 1 94 ? 21.774 -6.966 -59.989 1.00 50.66 94 ILE A N 1
ATOM 737 C CA . ILE A 1 94 ? 21.202 -7.254 -61.306 1.00 50.66 94 ILE A CA 1
ATOM 738 C C . ILE A 1 94 ? 22.377 -7.654 -62.203 1.00 50.66 94 ILE A C 1
ATOM 740 O O . ILE A 1 94 ? 23.273 -6.860 -62.474 1.00 50.66 94 ILE A O 1
ATOM 744 N N . HIS A 1 95 ? 22.396 -8.931 -62.567 1.00 46.53 95 HIS A N 1
ATOM 745 C CA . HIS A 1 95 ? 23.474 -9.618 -63.266 1.00 46.53 95 HIS A CA 1
ATOM 746 C C . HIS A 1 95 ? 23.734 -9.032 -64.665 1.00 46.53 95 HIS A C 1
ATOM 748 O O . HIS A 1 95 ? 22.859 -9.062 -65.528 1.00 46.53 95 HIS A O 1
ATOM 754 N N . ALA A 1 96 ? 24.970 -8.599 -64.909 1.00 47.12 96 ALA A N 1
ATOM 755 C CA . ALA A 1 96 ? 25.591 -8.654 -66.227 1.00 47.12 96 ALA A CA 1
ATOM 756 C C . ALA A 1 96 ? 27.034 -9.159 -66.054 1.00 47.12 96 ALA A C 1
ATOM 758 O O . ALA A 1 96 ? 27.864 -8.454 -65.488 1.00 47.12 96 ALA A O 1
ATOM 759 N N . CYS A 1 97 ? 27.281 -10.376 -66.561 1.00 42.25 97 CYS A N 1
ATOM 760 C CA . CYS A 1 97 ? 28.546 -11.133 -66.583 1.00 42.25 97 CYS A CA 1
ATOM 761 C C . CYS A 1 97 ? 29.029 -11.609 -65.196 1.00 42.25 97 CYS A C 1
ATOM 763 O O . CYS A 1 97 ? 29.187 -10.817 -64.285 1.00 42.25 97 CYS A O 1
ATOM 765 N N . CYS A 1 98 ? 29.341 -12.873 -64.923 1.00 34.34 98 CYS A N 1
ATOM 766 C CA . CYS A 1 98 ? 29.738 -14.000 -65.752 1.00 34.34 98 CYS A CA 1
ATOM 767 C C . CYS A 1 98 ? 29.509 -15.287 -64.938 1.00 34.34 98 CYS A C 1
ATOM 769 O O . CYS A 1 98 ? 29.528 -15.267 -63.710 1.00 34.34 98 CYS A O 1
ATOM 771 N N . ALA A 1 99 ? 29.312 -16.392 -65.649 1.00 47.34 99 ALA A N 1
ATOM 772 C CA . ALA A 1 99 ? 29.053 -17.736 -65.151 1.00 47.34 99 ALA A CA 1
ATOM 773 C C . ALA A 1 99 ? 29.868 -18.172 -63.919 1.00 47.34 99 ALA A C 1
ATOM 775 O O . ALA A 1 99 ? 31.093 -18.226 -63.990 1.00 47.34 99 ALA A O 1
ATOM 776 N N . ILE A 1 100 ? 29.172 -18.634 -62.874 1.00 41.22 100 ILE A N 1
ATOM 777 C CA . ILE A 1 100 ? 29.589 -19.785 -62.061 1.00 41.22 100 ILE A CA 1
ATOM 778 C C . ILE A 1 100 ? 28.321 -20.589 -61.735 1.00 41.22 100 ILE A C 1
ATOM 780 O O . ILE A 1 100 ? 27.392 -20.081 -61.110 1.00 41.22 100 ILE A O 1
ATOM 784 N N . SER A 1 101 ? 28.272 -21.818 -62.245 1.00 39.41 101 SER A N 1
ATOM 785 C CA . SER A 1 101 ? 27.245 -22.822 -61.962 1.00 39.41 101 SER A CA 1
ATOM 786 C C . SER A 1 101 ? 27.360 -23.384 -60.541 1.00 39.41 101 SER A C 1
ATOM 788 O O . SER A 1 101 ? 28.447 -23.378 -59.971 1.00 39.41 101 SER A O 1
ATOM 790 N N . MET A 1 102 ? 26.257 -24.014 -60.109 1.00 35.22 102 MET A N 1
ATOM 791 C CA . MET A 1 102 ? 26.097 -24.930 -58.964 1.00 35.22 102 MET A CA 1
ATOM 792 C C . MET A 1 102 ? 25.974 -24.207 -57.606 1.00 35.22 102 MET A C 1
ATOM 794 O O . MET A 1 102 ? 26.799 -23.378 -57.261 1.00 35.22 102 MET A O 1
ATOM 798 N N . ASP A 1 103 ? 24.964 -24.426 -56.767 1.00 34.47 103 ASP A N 1
ATOM 799 C CA . ASP A 1 103 ? 24.046 -25.554 -56.672 1.00 34.47 103 ASP A CA 1
ATOM 800 C C . ASP A 1 103 ? 22.774 -25.173 -55.883 1.00 34.47 103 ASP A C 1
ATOM 802 O O . ASP A 1 103 ? 22.668 -24.130 -55.240 1.00 34.47 103 ASP A O 1
ATOM 806 N N . GLU A 1 104 ? 21.820 -26.074 -56.006 1.00 42.22 104 GLU A N 1
ATOM 807 C CA . GLU A 1 104 ? 20.447 -26.183 -55.531 1.00 42.22 104 GLU A CA 1
ATOM 808 C C . GLU A 1 104 ? 20.064 -25.631 -54.126 1.00 42.22 104 GLU A C 1
ATOM 810 O O . GLU A 1 104 ? 20.691 -25.895 -53.105 1.00 42.22 104 GLU A O 1
ATOM 815 N N . LEU A 1 105 ? 18.945 -24.888 -54.117 1.00 48.06 105 LEU A N 1
ATOM 816 C CA . LEU A 1 105 ? 17.856 -24.797 -53.121 1.00 48.06 105 LEU A CA 1
ATOM 817 C C . LEU A 1 105 ? 18.115 -25.188 -51.645 1.00 48.06 105 LEU A C 1
ATOM 819 O O . LEU A 1 105 ? 18.245 -26.360 -51.305 1.00 48.06 105 LEU A O 1
ATOM 823 N N . ALA A 1 106 ? 17.879 -24.240 -50.723 1.00 39.56 106 ALA A N 1
ATOM 824 C CA . ALA A 1 106 ? 17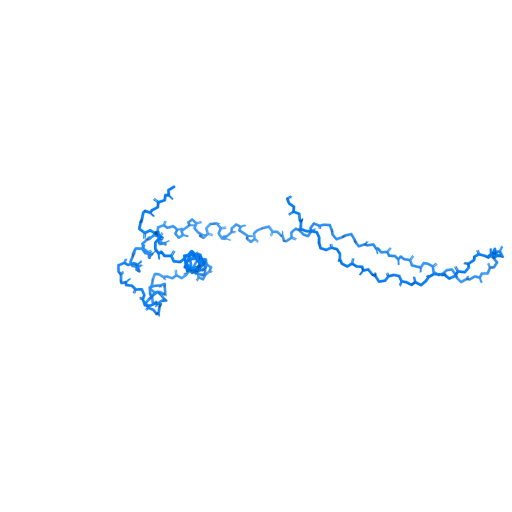.346 -24.565 -49.393 1.00 39.56 106 ALA A CA 1
ATOM 825 C C . ALA A 1 106 ? 16.402 -23.473 -48.838 1.00 39.56 106 ALA A C 1
ATOM 827 O O . ALA A 1 106 ? 16.727 -22.291 -48.763 1.00 39.56 106 ALA A O 1
ATOM 828 N N . VAL A 1 107 ? 15.210 -23.935 -48.460 1.00 46.56 107 VAL A N 1
ATOM 829 C CA . VAL A 1 107 ? 13.994 -23.266 -47.950 1.00 46.56 107 VAL A CA 1
ATOM 830 C C . VAL A 1 107 ? 14.225 -22.451 -46.655 1.00 46.56 107 VAL A C 1
ATOM 832 O O . VAL A 1 107 ? 15.080 -22.823 -45.848 1.00 46.56 107 VAL A O 1
ATOM 835 N N . PRO A 1 108 ? 13.451 -21.373 -46.386 1.00 42.31 108 PRO A N 1
ATOM 836 C CA . PRO A 1 108 ? 13.617 -20.553 -45.184 1.00 42.31 108 PRO A 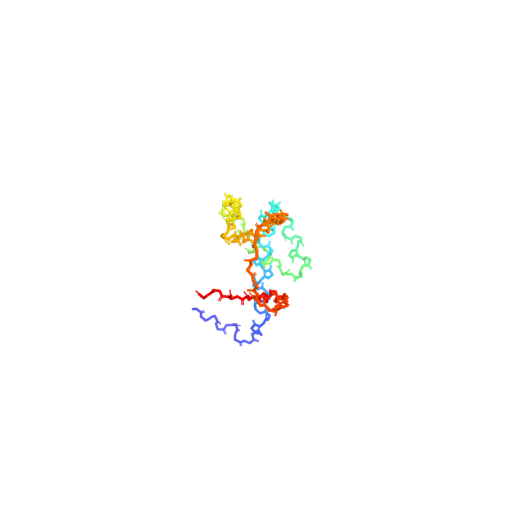CA 1
ATOM 837 C C . PRO A 1 108 ? 13.233 -21.310 -43.902 1.00 42.31 108 PRO A C 1
ATOM 839 O O . PRO A 1 108 ? 12.129 -21.841 -43.783 1.00 42.31 108 PRO A O 1
ATOM 842 N N . LYS A 1 109 ? 14.121 -21.312 -42.899 1.00 47.16 109 LYS A N 1
ATOM 843 C CA . LYS A 1 109 ? 13.791 -21.770 -41.542 1.00 47.16 109 LYS A CA 1
ATOM 844 C C . LYS A 1 109 ? 13.133 -20.638 -40.751 1.00 47.16 109 LYS A C 1
ATOM 846 O O . LYS A 1 109 ? 13.769 -19.625 -40.465 1.00 47.16 109 LYS A O 1
ATOM 851 N N . SER A 1 110 ? 11.873 -20.839 -40.364 1.00 45.22 110 SER A N 1
ATOM 852 C CA . SER A 1 110 ? 11.199 -20.047 -39.329 1.00 45.22 110 SER A CA 1
ATOM 853 C C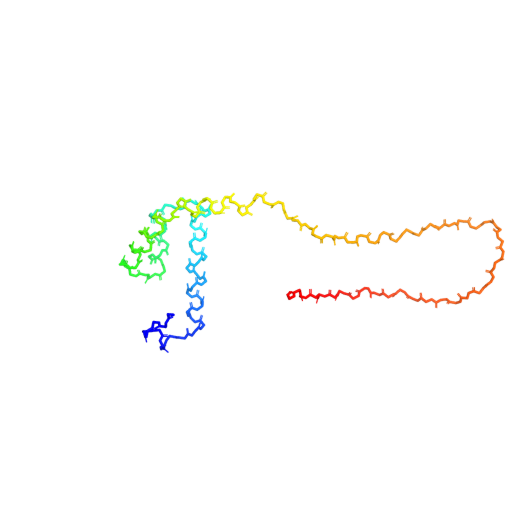 . SER A 1 110 ? 12.042 -20.006 -38.051 1.00 45.22 110 SER A C 1
ATOM 855 O O . SER A 1 110 ? 12.499 -21.042 -37.564 1.00 45.22 110 SER A O 1
ATOM 857 N N . LYS A 1 111 ? 12.249 -18.805 -37.500 1.00 57.09 111 LYS A N 1
ATOM 858 C CA . LYS A 1 111 ? 12.959 -18.598 -36.230 1.00 57.09 111 LYS A CA 1
ATOM 859 C C . LYS A 1 111 ? 12.134 -19.182 -35.076 1.00 57.09 111 LYS A C 1
ATOM 861 O O . LYS A 1 111 ? 11.006 -18.755 -34.852 1.00 57.09 111 LYS A O 1
ATOM 866 N N . MET A 1 112 ? 12.709 -20.126 -34.329 1.00 42.22 112 MET A N 1
ATOM 867 C CA . MET A 1 112 ? 12.194 -20.524 -33.016 1.00 42.22 112 MET A CA 1
ATOM 868 C C . MET A 1 112 ? 12.528 -19.425 -32.000 1.00 42.22 112 MET A C 1
ATOM 870 O O . MET A 1 112 ? 13.696 -19.068 -31.842 1.00 42.22 112 MET A O 1
ATOM 874 N N . LEU A 1 113 ? 11.514 -18.903 -31.303 1.00 47.41 113 LEU A N 1
ATOM 875 C CA . LEU A 1 113 ? 11.722 -18.146 -30.069 1.00 47.41 113 LEU A CA 1
ATOM 876 C C . LEU A 1 113 ? 12.314 -19.096 -29.025 1.00 47.41 113 LEU A C 1
ATOM 878 O O . LEU A 1 113 ? 11.660 -20.058 -28.630 1.00 47.41 113 LEU A O 1
ATOM 882 N N . ASN A 1 114 ? 13.539 -18.831 -28.577 1.00 42.66 114 ASN A N 1
ATOM 883 C CA . ASN A 1 114 ? 14.098 -19.510 -27.416 1.00 42.66 114 ASN A CA 1
ATOM 884 C C . ASN A 1 114 ? 14.030 -18.559 -26.221 1.00 42.66 114 ASN A C 1
ATOM 886 O O . ASN A 1 114 ? 14.827 -17.629 -26.115 1.00 42.66 114 ASN A O 1
ATOM 890 N N . VAL A 1 115 ? 13.047 -18.777 -25.350 1.00 45.31 115 VAL A N 1
ATOM 891 C CA . VAL A 1 115 ? 12.948 -18.096 -24.058 1.00 45.31 115 VAL A CA 1
ATOM 892 C C . VAL A 1 115 ? 13.873 -18.839 -23.102 1.00 45.31 115 VAL A C 1
ATOM 894 O O . VAL A 1 115 ? 13.561 -19.945 -22.670 1.00 45.31 115 VAL A O 1
ATOM 897 N N . ARG A 1 116 ? 15.032 -18.256 -22.792 1.00 49.12 116 ARG A N 1
ATOM 898 C CA . ARG A 1 116 ? 15.871 -18.729 -21.687 1.00 49.12 116 ARG A CA 1
ATOM 899 C C . ARG A 1 116 ? 15.680 -17.797 -20.501 1.00 49.12 116 ARG A C 1
ATOM 901 O O . ARG A 1 116 ? 16.009 -16.618 -20.581 1.00 49.12 116 ARG A O 1
ATOM 908 N N . SER A 1 117 ? 15.141 -18.339 -19.416 1.00 40.75 117 SER A N 1
ATOM 909 C CA . SER A 1 117 ? 15.168 -17.730 -18.088 1.00 40.75 117 SER A CA 1
ATOM 910 C C . SER A 1 117 ? 16.612 -17.715 -17.585 1.00 40.75 117 SER A C 1
ATOM 912 O O . SER A 1 117 ? 17.230 -18.775 -17.476 1.00 40.75 117 SER A O 1
ATOM 914 N N . ALA A 1 118 ? 17.154 -16.525 -17.331 1.00 41.19 118 ALA A N 1
ATOM 915 C CA . ALA A 1 118 ? 18.441 -16.372 -16.665 1.00 41.19 118 ALA A CA 1
ATOM 916 C C . ALA A 1 118 ? 18.289 -16.731 -15.180 1.00 41.19 118 ALA A C 1
ATOM 918 O O . ALA A 1 118 ? 17.306 -16.341 -14.545 1.00 41.19 118 ALA A O 1
ATOM 919 N N . GLN A 1 119 ? 19.244 -17.512 -14.688 1.00 40.09 119 GLN A N 1
ATOM 920 C CA . GLN A 1 119 ? 19.410 -17.904 -13.294 1.00 40.09 119 GLN A CA 1
ATOM 921 C C . GLN A 1 119 ? 20.392 -16.954 -12.611 1.00 40.09 119 GLN A C 1
ATOM 923 O O . GLN A 1 119 ? 21.322 -16.495 -13.315 1.00 40.09 119 GLN A O 1
#